Protein AF-A0A1I2SFX5-F1 (afdb_monomer_lite)

Sequence (104 aa):
MSELAAFIAEHGALGAALLEHCNGALDEARKAIEDRHLGSYASLADYVQEVTEDSTAIPETLRHYIDWQAMARDAAINGDLFTVQTAWDAVHVFAGQRNPRPTA

Foldseek 3Di:
DDPLVVQCVVPPLLSVQLCVVVVNPNVVSVCFVPPWWPAWFQDLLVVQVVVCVVPDDDDPVCPVVDDSVVVSVVCVVVQQKDWGDSDNGTITITGGPDDPDPDD

Secondary structure (DSSP, 8-state):
--HHHHHHHHHHHHHHHHHHHTTT-HHHHHHHHHHHEEEEES-HHHHHHHHHHHHS---TTTGGG--HHHHHHHHHHTTSEEEEEEETTEEEEEE-SPPPPPP-

pLDDT: mean 92.85, std 12.31, range [41.31, 98.5]

Structure (mmCIF, N/CA/C/O backbone):
data_AF-A0A1I2SFX5-F1
#
_entry.id   AF-A0A1I2SFX5-F1
#
loop_
_atom_site.group_PDB
_atom_site.id
_atom_site.type_symbol
_atom_site.label_atom_id
_atom_site.label_alt_id
_atom_site.label_comp_id
_atom_site.label_asym_id
_atom_site.label_entity_id
_atom_site.label_seq_id
_atom_site.pdbx_PDB_ins_code
_atom_site.Cartn_x
_atom_site.Cartn_y
_atom_site.Cartn_z
_atom_site.occupancy
_atom_site.B_iso_or_equiv
_atom_site.auth_seq_id
_atom_site.auth_comp_id
_atom_site.auth_asym_id
_atom_site.auth_atom_id
_atom_site.pdbx_PDB_model_num
ATOM 1 N N . MET A 1 1 ? -21.173 1.948 20.508 1.00 66.81 1 MET A N 1
ATOM 2 C CA . MET A 1 1 ? -19.887 1.403 20.023 1.00 66.81 1 MET A CA 1
ATOM 3 C C . MET A 1 1 ? -19.037 2.592 19.607 1.00 66.81 1 MET A C 1
ATOM 5 O O . MET A 1 1 ? -19.597 3.485 18.989 1.00 66.81 1 MET A O 1
ATOM 9 N N . SER A 1 2 ? -17.773 2.675 20.031 1.00 93.12 2 SER A N 1
ATOM 10 C CA . SER A 1 2 ? -16.887 3.788 19.636 1.00 93.12 2 SER A CA 1
ATOM 11 C C . SER A 1 2 ? -16.561 3.710 18.140 1.00 93.12 2 SER A C 1
ATOM 13 O O . SER A 1 2 ? -16.544 2.610 17.589 1.00 93.12 2 SER A O 1
ATOM 15 N N . GLU A 1 3 ? -16.268 4.842 17.502 1.00 94.88 3 GLU A N 1
ATOM 16 C CA . GLU A 1 3 ? -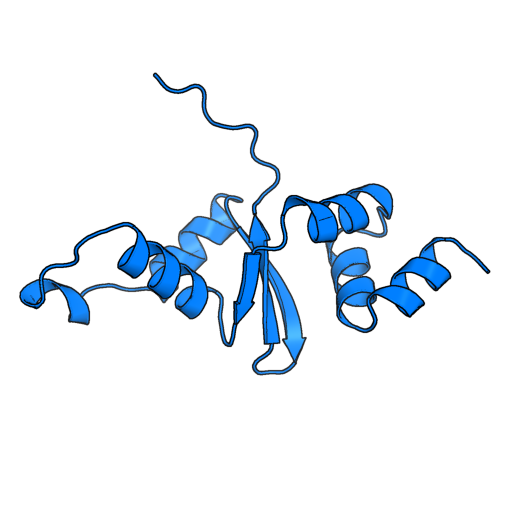15.860 4.903 16.090 1.00 94.88 3 GLU A CA 1
ATOM 17 C C . GLU A 1 3 ? -14.588 4.086 15.825 1.00 94.88 3 GLU A C 1
ATOM 19 O O . GLU A 1 3 ? -14.508 3.381 14.825 1.00 94.88 3 GLU A O 1
ATOM 24 N N . LEU A 1 4 ? -13.645 4.069 16.775 1.00 93.44 4 LEU A N 1
ATOM 25 C CA . LEU A 1 4 ? -12.459 3.205 16.717 1.00 93.44 4 LEU A CA 1
ATOM 26 C C . LEU A 1 4 ? -12.832 1.716 16.688 1.00 93.44 4 LEU A C 1
ATOM 28 O O . LEU A 1 4 ? -12.272 0.941 15.919 1.00 93.44 4 LEU A O 1
ATOM 32 N N . ALA A 1 5 ? -13.798 1.309 17.517 1.00 94.00 5 ALA A N 1
ATOM 33 C CA . ALA A 1 5 ? -14.242 -0.082 17.572 1.00 94.00 5 ALA A CA 1
ATOM 34 C C . ALA A 1 5 ? -15.001 -0.483 16.299 1.00 94.00 5 ALA A C 1
ATOM 36 O O . ALA A 1 5 ? -14.851 -1.610 15.840 1.00 94.00 5 ALA A O 1
ATOM 37 N N . ALA A 1 6 ? -15.781 0.436 15.720 1.00 96.38 6 ALA A N 1
ATOM 38 C CA . ALA A 1 6 ? -16.442 0.220 14.437 1.00 96.38 6 ALA A CA 1
ATOM 39 C C . ALA A 1 6 ? -15.420 0.044 13.303 1.00 96.38 6 ALA A C 1
ATOM 41 O O . ALA A 1 6 ? -15.521 -0.916 12.550 1.00 96.38 6 ALA A O 1
ATOM 42 N N . PHE A 1 7 ? -14.392 0.895 13.251 1.00 96.62 7 PHE A N 1
ATOM 43 C CA . PHE A 1 7 ? -13.325 0.813 12.251 1.00 96.62 7 PHE A CA 1
ATOM 44 C C . PHE A 1 7 ? -12.537 -0.503 12.327 1.00 96.62 7 PHE A C 1
ATOM 46 O O . PHE A 1 7 ? -12.291 -1.147 11.310 1.00 96.62 7 PHE A O 1
ATOM 53 N N . ILE A 1 8 ? -12.182 -0.951 13.536 1.00 96.50 8 ILE A N 1
ATOM 54 C CA . ILE A 1 8 ? -11.510 -2.247 13.725 1.00 96.50 8 ILE A CA 1
ATOM 55 C C . ILE A 1 8 ? -12.446 -3.407 13.362 1.00 96.50 8 ILE A C 1
ATOM 57 O O . ILE A 1 8 ? -11.998 -4.392 12.784 1.00 96.50 8 ILE A O 1
ATOM 61 N N . ALA A 1 9 ? -13.741 -3.314 13.675 1.00 96.94 9 ALA A N 1
ATOM 62 C CA . ALA A 1 9 ? -14.707 -4.344 13.298 1.00 96.94 9 ALA A CA 1
ATOM 63 C C . ALA A 1 9 ? -14.893 -4.441 11.772 1.00 96.94 9 ALA A C 1
ATOM 65 O O . ALA A 1 9 ? -15.080 -5.540 11.258 1.00 96.94 9 ALA A O 1
ATOM 66 N N . GLU A 1 10 ? -14.820 -3.314 11.062 1.00 96.94 10 GLU A N 1
ATOM 67 C CA . GLU A 1 10 ? -14.949 -3.238 9.604 1.00 96.94 10 GLU A CA 1
ATOM 68 C C . GLU A 1 10 ? -13.696 -3.741 8.872 1.00 96.94 10 GLU A C 1
ATOM 70 O O . GLU A 1 10 ? -13.803 -4.541 7.945 1.00 96.94 10 GLU A O 1
ATOM 75 N N . HIS A 1 11 ? -12.505 -3.318 9.305 1.00 96.31 11 HIS A N 1
ATOM 76 C CA . HIS A 1 11 ? -11.246 -3.596 8.599 1.00 96.31 11 HIS A CA 1
ATOM 77 C C . HIS A 1 11 ? -10.379 -4.683 9.255 1.00 96.31 11 HIS A C 1
ATOM 79 O O . HIS A 1 11 ? -9.283 -4.987 8.779 1.00 96.31 11 HIS A O 1
ATOM 85 N N . GLY A 1 12 ? -10.838 -5.275 10.358 1.00 96.19 12 GLY A N 1
ATOM 86 C CA . GLY A 1 12 ? -10.162 -6.367 11.053 1.00 96.19 12 GLY A CA 1
ATOM 87 C C . GLY A 1 12 ? -8.730 -6.030 11.486 1.00 96.19 12 GLY A C 1
ATOM 88 O O . GLY A 1 12 ? -8.442 -4.942 11.990 1.00 96.19 12 GLY A O 1
ATOM 89 N N . ALA A 1 13 ? -7.819 -6.987 11.281 1.00 96.12 13 ALA A N 1
ATOM 90 C CA . ALA A 1 13 ? -6.405 -6.855 11.641 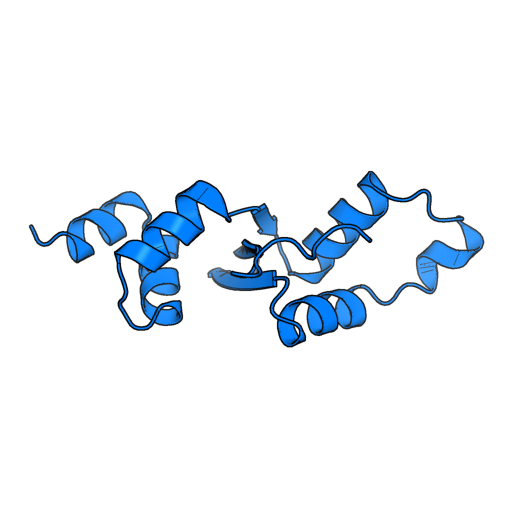1.00 96.12 13 ALA A CA 1
ATOM 91 C C . ALA A 1 13 ? -5.715 -5.685 10.924 1.00 96.12 13 ALA A C 1
ATOM 93 O O . ALA A 1 13 ? -4.883 -5.010 11.529 1.00 96.12 13 ALA A O 1
ATOM 94 N N . LEU A 1 14 ? -6.101 -5.407 9.673 1.00 97.25 14 LEU A N 1
ATOM 95 C CA . LEU A 1 14 ? -5.580 -4.264 8.930 1.00 97.25 14 LEU A CA 1
ATOM 96 C C . LEU A 1 14 ? -5.954 -2.955 9.624 1.00 97.25 14 LEU A C 1
ATOM 98 O O . LEU A 1 14 ? -5.082 -2.126 9.855 1.00 97.25 14 LEU A O 1
ATOM 102 N N . GLY A 1 15 ? -7.221 -2.797 10.018 1.00 97.12 15 GLY A N 1
ATOM 103 C CA . GLY A 1 15 ? -7.686 -1.600 10.722 1.00 97.12 15 GLY A CA 1
ATOM 104 C C . GLY A 1 15 ? -6.935 -1.352 12.032 1.00 97.12 15 GLY A C 1
ATOM 105 O O . GLY A 1 15 ? -6.516 -0.228 12.305 1.00 97.12 15 GLY A O 1
ATOM 106 N N . ALA A 1 16 ? -6.714 -2.403 12.826 1.00 96.50 16 ALA A N 1
ATOM 107 C CA . ALA A 1 16 ? -5.957 -2.296 14.073 1.00 96.50 16 ALA A CA 1
ATOM 108 C C . ALA A 1 16 ? -4.496 -1.876 13.835 1.00 96.50 16 ALA A C 1
ATOM 110 O O . ALA A 1 16 ? -4.017 -0.930 14.460 1.00 96.50 16 ALA A O 1
ATOM 111 N N . ALA A 1 17 ? -3.811 -2.536 12.900 1.00 96.94 17 ALA A N 1
ATOM 112 C CA . ALA A 1 17 ? -2.406 -2.269 12.615 1.00 96.94 17 ALA A CA 1
ATOM 113 C C . ALA A 1 17 ? -2.191 -0.891 11.957 1.00 96.94 17 ALA A C 1
ATOM 115 O O . ALA A 1 17 ? -1.192 -0.216 12.208 1.00 96.94 17 ALA A O 1
ATOM 116 N N . LEU A 1 18 ? -3.159 -0.414 11.172 1.00 96.44 18 LEU A N 1
ATOM 117 C CA . LEU A 1 18 ? -3.123 0.934 10.613 1.00 96.44 18 LEU A CA 1
ATOM 118 C C . LEU A 1 18 ? -3.335 2.013 11.677 1.00 96.44 18 LEU A C 1
ATOM 120 O O . LEU A 1 18 ? -2.668 3.043 11.646 1.00 96.44 18 LEU A O 1
ATOM 124 N N . LEU A 1 19 ? -4.245 1.790 12.631 1.00 96.62 19 LEU A N 1
ATOM 125 C CA . LEU A 1 19 ? -4.431 2.708 13.755 1.00 96.62 19 LEU A CA 1
ATOM 126 C C . LEU A 1 19 ? -3.162 2.810 14.601 1.00 96.62 19 LEU A C 1
ATOM 128 O O . LEU A 1 19 ? -2.809 3.911 15.016 1.00 96.62 19 LEU A O 1
ATOM 132 N N . GLU A 1 20 ? -2.466 1.695 14.823 1.00 95.88 20 GLU A N 1
ATOM 133 C CA . GLU A 1 20 ? -1.154 1.695 15.473 1.00 95.88 20 GLU A CA 1
ATOM 134 C C . GLU A 1 20 ? -0.147 2.546 14.683 1.00 95.88 20 GLU A C 1
ATOM 136 O O . GLU A 1 20 ? 0.460 3.456 15.247 1.00 95.88 20 GLU A O 1
ATOM 141 N N . HIS A 1 21 ? -0.053 2.342 13.364 1.00 94.81 21 HIS A N 1
ATOM 142 C CA . HIS A 1 21 ? 0.811 3.137 12.484 1.00 94.81 21 HIS A CA 1
ATOM 143 C C . HIS A 1 21 ? 0.477 4.641 12.513 1.00 94.81 21 HIS A C 1
ATOM 145 O O . HIS A 1 21 ? 1.367 5.491 12.541 1.00 94.81 21 HIS A O 1
ATOM 151 N N . CYS A 1 22 ? -0.810 4.989 12.544 1.00 94.31 22 CYS A N 1
ATOM 152 C CA . CYS A 1 22 ? -1.299 6.366 12.566 1.00 94.31 22 CYS A CA 1
ATOM 153 C C . CYS A 1 22 ? -1.356 6.981 13.977 1.00 94.31 22 CYS A C 1
ATOM 155 O O . CYS A 1 22 ? -1.967 8.036 14.147 1.00 94.31 22 CYS A O 1
ATOM 157 N N . ASN A 1 23 ? -0.755 6.357 14.998 1.00 95.06 23 ASN A N 1
ATOM 158 C CA . ASN A 1 23 ? -0.802 6.818 16.395 1.00 95.06 23 ASN A CA 1
ATOM 159 C C . ASN A 1 23 ? -2.238 7.080 16.905 1.00 95.06 23 ASN A C 1
ATOM 161 O O . ASN A 1 23 ? -2.491 8.025 17.651 1.00 95.06 23 ASN A O 1
ATOM 165 N N . GLY A 1 24 ? -3.199 6.266 16.466 1.00 93.62 24 GLY A N 1
ATOM 166 C CA . GLY A 1 24 ? -4.613 6.371 16.827 1.00 93.62 24 GLY A CA 1
ATOM 167 C C . GLY A 1 24 ? -5.411 7.439 16.069 1.00 93.62 24 GLY A C 1
ATOM 168 O O . GLY A 1 24 ? -6.590 7.625 16.371 1.00 93.62 24 GLY A O 1
ATOM 169 N N . ALA A 1 25 ? -4.821 8.129 15.086 1.00 96.19 25 ALA A N 1
ATOM 170 C CA . ALA A 1 25 ? -5.524 9.113 14.263 1.00 96.19 25 ALA A CA 1
ATOM 171 C C . ALA A 1 25 ? -6.497 8.427 13.283 1.00 96.19 25 ALA A C 1
ATOM 173 O O . ALA A 1 25 ? -6.127 8.069 12.165 1.00 96.19 25 ALA A O 1
ATOM 174 N N . LEU A 1 26 ? -7.752 8.250 13.714 1.00 96.50 26 LEU A N 1
ATOM 175 C CA . LEU A 1 26 ? -8.785 7.523 12.967 1.00 96.50 26 LEU A CA 1
ATOM 176 C C . LEU A 1 26 ? -9.041 8.093 11.564 1.00 96.50 26 LEU A C 1
ATOM 178 O O . LEU A 1 26 ? -9.147 7.323 10.613 1.00 96.50 26 LEU A O 1
ATOM 182 N N . ASP A 1 27 ? -9.107 9.417 11.423 1.00 95.94 27 ASP A N 1
ATOM 183 C CA . ASP A 1 27 ? -9.344 10.055 10.121 1.00 95.94 27 ASP A CA 1
ATOM 184 C C . ASP A 1 27 ? -8.209 9.770 9.130 1.00 95.94 27 ASP A C 1
ATOM 186 O O . ASP A 1 27 ? -8.450 9.510 7.954 1.00 95.94 27 ASP A O 1
ATOM 190 N N . GLU A 1 28 ? -6.962 9.769 9.604 1.00 95.38 28 GLU A N 1
ATOM 191 C CA . GLU A 1 28 ? -5.802 9.465 8.763 1.00 95.38 28 GLU A CA 1
ATOM 192 C C . GLU A 1 28 ? -5.727 7.983 8.400 1.00 95.38 28 GLU A C 1
ATOM 194 O O . GLU A 1 28 ? -5.392 7.650 7.261 1.00 95.38 28 GLU A O 1
ATOM 199 N N . ALA A 1 29 ? -6.102 7.099 9.329 1.00 96.75 29 ALA A N 1
ATOM 200 C CA . ALA A 1 29 ? -6.210 5.673 9.056 1.00 96.75 29 ALA A CA 1
ATOM 201 C C . ALA A 1 29 ? -7.299 5.384 8.005 1.00 96.75 29 ALA A C 1
ATOM 203 O O . ALA A 1 29 ? -7.092 4.595 7.084 1.00 96.75 29 ALA A O 1
ATOM 204 N N . ARG A 1 30 ? -8.437 6.081 8.082 1.00 96.44 30 ARG A N 1
ATOM 205 C CA . ARG A 1 30 ? -9.518 5.948 7.101 1.00 96.44 30 ARG A CA 1
ATOM 206 C C . ARG A 1 30 ? -9.079 6.388 5.704 1.00 96.44 30 ARG A C 1
ATOM 208 O O . ARG A 1 30 ? -9.154 5.592 4.773 1.00 96.44 30 ARG A O 1
ATOM 215 N N . LYS A 1 31 ? -8.502 7.588 5.581 1.00 95.94 31 LYS A N 1
ATOM 216 C CA . LYS A 1 31 ? -7.942 8.082 4.308 1.00 95.94 31 LYS A CA 1
ATOM 217 C C . LYS A 1 31 ? -6.868 7.157 3.740 1.00 95.94 31 LYS A C 1
ATOM 219 O O . LYS A 1 31 ? -6.721 7.041 2.530 1.00 95.94 31 LYS A O 1
ATOM 224 N N . ALA A 1 32 ? -6.063 6.526 4.595 1.00 96.19 32 ALA A N 1
ATOM 225 C CA . ALA A 1 32 ? -5.054 5.582 4.134 1.00 96.19 32 ALA A CA 1
ATOM 226 C C . ALA A 1 32 ? -5.686 4.355 3.454 1.00 96.19 32 ALA A C 1
ATOM 228 O O . ALA A 1 32 ? -5.242 3.992 2.369 1.00 96.19 32 ALA A O 1
ATOM 229 N N . ILE A 1 33 ? -6.727 3.754 4.042 1.00 96.00 33 ILE A N 1
ATOM 230 C CA . ILE A 1 33 ? -7.435 2.614 3.431 1.00 96.00 33 ILE A CA 1
ATOM 231 C C . ILE A 1 33 ? -8.188 3.027 2.168 1.00 96.00 33 ILE A C 1
ATOM 233 O O . ILE A 1 33 ? -8.108 2.320 1.168 1.00 96.00 33 ILE A O 1
ATOM 237 N N . GLU A 1 34 ? -8.909 4.146 2.212 1.00 95.38 34 GLU A N 1
ATOM 238 C CA . GLU A 1 34 ? -9.808 4.562 1.130 1.00 95.38 34 GLU A CA 1
ATOM 239 C C . GLU A 1 34 ? -9.050 5.082 -0.097 1.00 95.38 34 GLU A C 1
ATOM 241 O O . GLU A 1 34 ? -9.333 4.662 -1.217 1.00 95.38 34 GLU A O 1
ATOM 246 N N . ASP A 1 35 ? -8.059 5.954 0.109 1.00 95.31 35 ASP A N 1
ATOM 247 C CA . ASP A 1 35 ? -7.445 6.710 -0.989 1.00 95.31 35 ASP A CA 1
ATOM 248 C C . ASP A 1 35 ? -6.051 6.210 -1.370 1.00 95.31 35 ASP A C 1
ATOM 250 O O . ASP A 1 35 ? -5.531 6.551 -2.434 1.00 95.31 35 ASP A O 1
ATOM 254 N N . ARG A 1 36 ? -5.386 5.472 -0.474 1.00 96.50 36 ARG A N 1
ATOM 255 C CA . ARG A 1 36 ? -3.944 5.210 -0.588 1.00 96.50 36 ARG A CA 1
ATOM 256 C C . ARG A 1 36 ? -3.567 3.745 -0.507 1.00 96.50 36 ARG A C 1
ATOM 258 O O . ARG A 1 36 ? -2.381 3.464 -0.619 1.00 96.50 36 ARG A O 1
ATOM 265 N N . HIS A 1 37 ? -4.510 2.825 -0.329 1.00 97.62 37 HIS A N 1
ATOM 266 C CA . HIS A 1 37 ? -4.209 1.398 -0.310 1.00 97.62 37 HIS A CA 1
ATOM 267 C C . HIS A 1 37 ? -3.952 0.889 -1.731 1.00 97.62 37 HIS A C 1
ATOM 269 O O . HIS A 1 37 ? -4.812 0.988 -2.602 1.00 97.62 37 HIS A O 1
ATOM 275 N N . LEU A 1 38 ? -2.757 0.348 -1.956 1.00 97.81 38 LEU A N 1
ATOM 276 C CA . LEU A 1 38 ? -2.280 -0.092 -3.271 1.00 97.81 38 LEU A CA 1
ATOM 277 C C . LEU A 1 38 ? -2.371 -1.612 -3.450 1.00 97.81 38 LEU A C 1
ATOM 279 O O . LEU A 1 38 ? -2.200 -2.102 -4.557 1.00 97.81 38 LEU A O 1
ATOM 283 N N . GLY A 1 39 ? -2.664 -2.353 -2.379 1.00 97.38 39 GLY A N 1
ATOM 284 C CA . GLY A 1 39 ? -2.843 -3.802 -2.412 1.00 97.38 39 GLY A CA 1
ATOM 285 C C . GLY A 1 39 ? -2.126 -4.521 -1.273 1.00 97.38 39 GLY A C 1
ATOM 286 O O . GLY A 1 39 ? -1.517 -3.902 -0.397 1.00 97.38 39 GLY A O 1
ATOM 287 N N . SER A 1 40 ? -2.215 -5.851 -1.293 1.00 97.94 40 SER A N 1
ATOM 288 C CA . SER A 1 40 ? -1.549 -6.747 -0.347 1.00 97.94 40 SER A CA 1
ATOM 289 C C . SER A 1 40 ? -0.603 -7.671 -1.105 1.00 97.94 40 SER A C 1
ATOM 291 O O . SER A 1 40 ? -1.005 -8.295 -2.085 1.00 97.94 40 SER A O 1
ATOM 293 N N . TYR A 1 41 ? 0.643 -7.729 -0.648 1.00 98.38 41 TYR A N 1
ATOM 294 C CA . TYR A 1 41 ? 1.755 -8.407 -1.309 1.00 98.38 41 TYR A CA 1
ATOM 295 C C . TYR A 1 41 ? 2.554 -9.228 -0.293 1.00 98.38 41 TYR A C 1
ATOM 297 O O . TYR A 1 41 ? 2.467 -8.983 0.910 1.00 98.38 41 TYR A O 1
ATOM 305 N N . ALA A 1 42 ? 3.388 -10.159 -0.760 1.00 98.19 42 ALA A N 1
ATOM 306 C CA . ALA A 1 42 ? 4.299 -10.885 0.128 1.00 98.19 42 ALA A CA 1
ATOM 307 C C . ALA A 1 42 ? 5.403 -9.970 0.697 1.00 98.19 42 ALA A C 1
ATOM 309 O O . ALA A 1 42 ? 5.881 -10.183 1.812 1.00 98.19 42 ALA A O 1
ATOM 310 N N . SER A 1 43 ? 5.782 -8.918 -0.034 1.00 98.12 43 SER A N 1
ATOM 311 C CA . SER A 1 43 ? 6.718 -7.886 0.407 1.00 98.12 43 SER A CA 1
ATOM 312 C C . SER A 1 43 ? 6.523 -6.568 -0.354 1.00 98.12 43 SER A C 1
ATOM 314 O O . SER A 1 43 ? 5.918 -6.526 -1.424 1.00 98.12 43 SER A O 1
ATOM 316 N N . LEU A 1 44 ? 7.094 -5.473 0.163 1.00 98.31 44 LEU A N 1
ATOM 317 C CA . LEU A 1 44 ? 7.128 -4.195 -0.560 1.00 98.31 44 LEU A CA 1
ATOM 318 C C . LEU A 1 44 ? 7.917 -4.291 -1.878 1.00 98.31 44 LEU A C 1
ATOM 320 O O . LEU A 1 44 ? 7.609 -3.581 -2.830 1.00 98.31 44 LEU A O 1
ATOM 324 N N . ALA A 1 45 ? 8.928 -5.161 -1.935 1.00 98.38 45 ALA A N 1
ATOM 325 C CA . ALA A 1 45 ? 9.706 -5.383 -3.148 1.00 98.38 45 ALA A CA 1
ATOM 326 C C . ALA A 1 45 ? 8.869 -6.031 -4.254 1.00 98.38 45 ALA A C 1
ATOM 328 O O . ALA A 1 45 ? 9.039 -5.653 -5.408 1.00 98.38 45 ALA A O 1
ATOM 329 N N . ASP A 1 46 ? 7.936 -6.922 -3.906 1.00 98.50 46 ASP A N 1
ATOM 330 C CA . ASP A 1 46 ? 7.026 -7.529 -4.885 1.00 98.50 46 ASP A CA 1
ATOM 331 C C . ASP A 1 46 ? 6.109 -6.470 -5.512 1.00 98.50 46 ASP A C 1
ATOM 333 O O . ASP A 1 46 ? 5.987 -6.415 -6.732 1.00 98.50 46 ASP A O 1
ATOM 337 N N . TYR A 1 47 ? 5.549 -5.560 -4.702 1.00 98.38 47 TYR A N 1
ATOM 338 C CA . TYR A 1 47 ? 4.787 -4.412 -5.215 1.00 98.38 47 TYR A CA 1
ATOM 339 C C . TYR A 1 47 ? 5.635 -3.519 -6.132 1.00 98.38 47 TYR A C 1
ATOM 341 O O . TYR A 1 47 ? 5.201 -3.136 -7.217 1.00 98.38 47 TYR A O 1
ATOM 349 N N . VAL A 1 48 ? 6.854 -3.173 -5.703 1.00 98.25 48 VAL A N 1
ATOM 350 C CA . VAL A 1 48 ? 7.748 -2.306 -6.486 1.00 98.25 48 VAL A CA 1
ATOM 351 C C . VAL A 1 48 ? 8.150 -2.963 -7.803 1.00 98.25 48 VAL A C 1
ATOM 353 O O . VAL A 1 48 ? 8.226 -2.274 -8.820 1.00 98.25 48 VAL A O 1
ATOM 356 N N . GLN A 1 49 ? 8.394 -4.272 -7.802 1.00 97.94 49 GLN A N 1
ATOM 357 C CA . GLN A 1 49 ? 8.662 -5.022 -9.019 1.00 97.94 49 GLN A CA 1
ATOM 358 C C . GLN A 1 49 ? 7.456 -4.972 -9.960 1.00 97.94 49 GLN A C 1
ATOM 360 O O . GLN A 1 49 ? 7.626 -4.547 -11.100 1.00 97.94 49 GLN A O 1
ATOM 365 N N . GLU A 1 50 ? 6.261 -5.329 -9.476 1.00 97.88 50 GLU A N 1
ATOM 366 C CA . GLU A 1 50 ? 5.023 -5.340 -10.268 1.00 97.88 50 GLU A CA 1
ATOM 367 C C . GLU A 1 50 ? 4.785 -3.986 -10.949 1.00 97.88 50 GLU A C 1
ATOM 369 O O . GLU A 1 50 ? 4.730 -3.907 -12.175 1.00 97.88 50 GLU A O 1
ATOM 374 N N . VAL A 1 51 ? 4.766 -2.887 -10.185 1.00 97.25 51 VAL A N 1
ATOM 375 C CA . VAL A 1 51 ? 4.515 -1.554 -10.760 1.00 97.25 51 VAL A CA 1
ATOM 376 C C . VAL A 1 51 ? 5.625 -1.101 -11.713 1.00 97.25 51 VAL A C 1
ATOM 378 O O . VAL A 1 51 ? 5.366 -0.368 -12.671 1.00 97.25 51 VAL A O 1
ATOM 381 N N . THR A 1 52 ? 6.874 -1.513 -11.482 1.00 96.56 52 THR A N 1
ATOM 382 C CA . THR A 1 52 ? 7.983 -1.165 -12.382 1.00 96.56 52 THR A CA 1
ATOM 383 C C . THR A 1 52 ? 7.878 -1.936 -13.692 1.00 96.56 52 THR A C 1
ATOM 385 O O . THR A 1 52 ? 8.045 -1.339 -14.753 1.00 96.56 52 THR A O 1
ATOM 388 N N . GLU A 1 53 ? 7.580 -3.233 -13.635 1.00 96.19 53 GLU A N 1
ATOM 389 C CA . GLU A 1 53 ? 7.394 -4.080 -14.815 1.00 96.19 53 GLU A CA 1
ATOM 390 C C . GLU A 1 53 ? 6.169 -3.655 -15.639 1.00 96.19 53 GLU A C 1
ATOM 392 O O . GLU A 1 53 ? 6.236 -3.661 -16.869 1.00 96.19 53 GLU A O 1
ATOM 397 N N . ASP A 1 54 ? 5.102 -3.192 -14.983 1.00 96.75 54 ASP A N 1
ATOM 398 C CA . ASP A 1 54 ? 3.903 -2.674 -15.648 1.00 96.75 54 ASP A CA 1
ATOM 399 C C . ASP A 1 54 ? 4.117 -1.298 -16.297 1.00 96.75 54 ASP A C 1
ATOM 401 O O . ASP A 1 54 ? 3.519 -0.983 -17.330 1.00 96.75 54 ASP A O 1
ATOM 405 N N . SER A 1 55 ? 4.964 -0.450 -15.707 1.00 95.06 55 SER A N 1
ATOM 406 C CA . SER A 1 55 ? 5.166 0.933 -16.167 1.00 95.06 55 SER A CA 1
ATOM 407 C C . SER A 1 55 ? 6.378 1.126 -17.079 1.00 95.06 55 SER A C 1
ATOM 409 O O . SER A 1 55 ? 6.447 2.120 -17.806 1.00 95.06 55 SER A O 1
ATOM 411 N N . THR A 1 56 ? 7.346 0.207 -17.047 1.00 95.50 56 THR A N 1
ATOM 412 C CA . THR A 1 56 ? 8.644 0.359 -17.710 1.00 95.50 56 THR A CA 1
ATOM 413 C C . THR A 1 56 ? 9.060 -0.925 -18.419 1.00 95.50 56 THR A C 1
ATOM 415 O O . THR A 1 56 ? 9.186 -1.987 -17.819 1.00 95.50 56 THR A O 1
ATOM 418 N N . ALA A 1 57 ? 9.386 -0.819 -19.710 1.00 96.56 57 ALA A N 1
ATOM 419 C CA . ALA A 1 57 ? 9.970 -1.929 -20.455 1.00 96.56 57 ALA A CA 1
ATOM 420 C C . ALA A 1 57 ? 11.423 -2.179 -20.008 1.00 96.56 57 ALA A C 1
ATOM 422 O O . ALA A 1 57 ? 12.336 -1.437 -20.376 1.00 96.56 57 ALA A O 1
ATOM 423 N N . ILE A 1 58 ? 11.639 -3.237 -19.225 1.00 96.00 58 ILE A N 1
ATOM 424 C CA . ILE A 1 58 ? 12.962 -3.638 -18.730 1.00 96.00 58 ILE A CA 1
ATOM 425 C C . ILE A 1 58 ? 13.657 -4.533 -19.768 1.00 96.00 58 ILE A C 1
ATOM 427 O O . ILE A 1 58 ? 13.138 -5.608 -20.084 1.00 96.00 58 ILE A O 1
ATOM 431 N N . PRO A 1 59 ? 14.848 -4.159 -20.276 1.00 96.88 59 PRO A N 1
ATOM 432 C CA . PRO A 1 59 ? 15.638 -5.038 -21.133 1.00 96.88 59 PRO A CA 1
ATOM 433 C C . PRO A 1 59 ? 15.985 -6.354 -20.426 1.00 96.88 59 PRO A C 1
ATOM 435 O O . PRO A 1 59 ? 16.441 -6.341 -19.282 1.00 96.88 59 PRO A O 1
ATOM 438 N N . GLU A 1 60 ? 15.853 -7.491 -21.118 1.00 94.94 60 GLU A N 1
ATOM 439 C CA . GLU A 1 60 ? 16.145 -8.818 -20.541 1.00 94.94 60 GLU A CA 1
ATOM 440 C C . GLU A 1 60 ? 17.563 -8.912 -19.961 1.00 94.94 60 GLU A C 1
ATOM 442 O O . GLU A 1 60 ? 17.772 -9.520 -18.913 1.00 94.94 60 GLU A O 1
ATOM 447 N N . THR A 1 61 ? 18.528 -8.241 -20.593 1.00 96.56 61 THR A N 1
ATOM 448 C CA . THR A 1 61 ? 19.928 -8.191 -20.150 1.00 96.56 61 THR A CA 1
ATOM 449 C C . THR A 1 61 ? 20.128 -7.491 -18.807 1.00 96.56 61 THR A C 1
ATOM 451 O O . THR A 1 61 ? 21.161 -7.695 -18.175 1.00 96.56 61 THR A O 1
ATOM 454 N N . LEU A 1 62 ? 19.165 -6.678 -18.361 1.00 95.75 62 LEU A N 1
ATOM 455 C CA . LEU A 1 62 ? 19.221 -5.941 -17.098 1.00 95.75 62 LEU A CA 1
ATOM 456 C C . LEU A 1 62 ? 18.346 -6.555 -16.001 1.00 95.75 62 LEU A C 1
ATOM 458 O O . LEU A 1 62 ? 18.558 -6.238 -14.836 1.00 95.75 62 LEU A O 1
ATOM 462 N N . ARG A 1 63 ? 17.409 -7.456 -16.332 1.00 93.62 63 ARG A N 1
ATOM 463 C CA . ARG A 1 63 ? 16.387 -7.959 -15.393 1.00 93.62 63 ARG A CA 1
ATOM 464 C C . ARG A 1 63 ? 16.976 -8.535 -14.100 1.00 93.62 63 ARG A C 1
ATOM 466 O O . ARG A 1 63 ? 16.462 -8.268 -13.023 1.00 93.62 63 ARG A O 1
ATOM 473 N N . HIS A 1 64 ? 18.073 -9.285 -14.193 1.00 93.56 64 HIS A N 1
ATOM 474 C CA . HIS A 1 64 ? 18.721 -9.911 -13.031 1.00 93.56 64 HIS A CA 1
ATOM 475 C C . HIS A 1 64 ? 19.681 -8.990 -12.262 1.00 93.56 64 HIS A C 1
ATOM 477 O O . HIS A 1 64 ? 20.268 -9.419 -11.273 1.00 93.56 64 HIS A O 1
ATOM 483 N N . TYR A 1 65 ? 19.858 -7.745 -12.711 1.00 96.62 65 TYR A N 1
ATOM 484 C CA . TYR A 1 65 ? 20.696 -6.742 -12.050 1.00 96.62 65 TYR A CA 1
ATOM 485 C C . TYR A 1 65 ? 19.888 -5.740 -11.220 1.00 96.62 65 TYR A C 1
ATOM 487 O O . TYR A 1 65 ? 20.479 -4.867 -10.585 1.00 96.62 65 TYR A O 1
ATOM 495 N N . ILE A 1 66 ? 18.557 -5.835 -11.231 1.00 97.81 66 ILE A N 1
ATOM 496 C CA . ILE A 1 66 ? 17.695 -4.917 -10.492 1.00 97.81 66 ILE A CA 1
ATOM 497 C C . ILE A 1 66 ? 17.557 -5.398 -9.049 1.00 97.81 66 ILE A C 1
ATOM 499 O O . ILE A 1 66 ? 17.155 -6.532 -8.791 1.00 97.81 66 ILE A O 1
ATOM 503 N N . ASP A 1 67 ? 17.878 -4.513 -8.110 1.00 98.25 67 ASP A N 1
ATOM 504 C CA . ASP A 1 67 ? 17.697 -4.747 -6.681 1.00 98.25 67 ASP A CA 1
ATOM 505 C C . ASP A 1 67 ? 16.360 -4.151 -6.214 1.00 98.25 67 ASP A C 1
ATOM 507 O O . ASP A 1 67 ? 16.265 -2.989 -5.803 1.00 98.25 67 ASP A O 1
ATOM 511 N N . TRP A 1 68 ? 15.308 -4.968 -6.286 1.00 98.06 68 TRP A N 1
ATOM 512 C CA . TRP A 1 68 ? 13.954 -4.587 -5.876 1.00 98.06 68 TRP A CA 1
ATOM 513 C C . TRP A 1 68 ? 13.852 -4.240 -4.388 1.00 98.06 68 TRP A C 1
ATOM 515 O O . TRP A 1 68 ? 13.070 -3.368 -4.010 1.00 98.06 68 TRP A O 1
ATOM 525 N N . GLN A 1 69 ? 14.668 -4.873 -3.540 1.00 98.38 69 GLN A N 1
ATOM 526 C CA . GLN A 1 69 ? 14.696 -4.593 -2.102 1.00 98.38 69 GLN A CA 1
ATOM 527 C C . GLN A 1 69 ? 15.276 -3.204 -1.832 1.00 98.38 69 GLN A C 1
ATOM 529 O O . GLN A 1 69 ? 14.728 -2.447 -1.027 1.00 98.38 69 GLN A O 1
ATOM 534 N N . ALA A 1 70 ? 16.349 -2.833 -2.535 1.00 98.31 70 ALA A N 1
ATOM 535 C CA . ALA A 1 70 ? 16.912 -1.493 -2.447 1.00 98.31 70 ALA A CA 1
ATOM 536 C C . ALA A 1 70 ? 15.915 -0.423 -2.920 1.00 98.31 70 ALA A C 1
ATOM 538 O O . ALA A 1 70 ? 15.761 0.594 -2.242 1.00 98.31 70 ALA A O 1
ATOM 539 N N . MET A 1 71 ? 15.197 -0.667 -4.023 1.00 97.88 71 MET A N 1
ATOM 540 C CA . MET A 1 71 ? 14.163 0.249 -4.529 1.00 97.88 71 MET A CA 1
ATOM 541 C C . MET A 1 71 ? 12.991 0.404 -3.550 1.00 97.88 71 MET A C 1
ATOM 543 O O . MET A 1 71 ? 12.587 1.523 -3.241 1.00 97.88 71 MET A O 1
ATOM 547 N N . ALA A 1 72 ? 12.478 -0.703 -3.006 1.00 98.12 72 ALA A N 1
ATOM 548 C CA . ALA A 1 72 ? 11.434 -0.697 -1.981 1.00 98.12 72 ALA A CA 1
ATOM 549 C C . ALA A 1 72 ? 11.851 0.079 -0.729 1.00 98.12 72 ALA A C 1
ATOM 551 O O . ALA A 1 72 ? 11.097 0.913 -0.222 1.00 98.12 72 ALA A O 1
ATOM 552 N N . ARG A 1 73 ? 13.076 -0.154 -0.250 1.00 97.94 73 ARG A N 1
ATOM 553 C CA . ARG A 1 73 ? 13.638 0.575 0.887 1.00 97.94 73 ARG A CA 1
ATOM 554 C C . ARG A 1 73 ? 13.744 2.073 0.600 1.00 97.94 73 ARG A C 1
ATOM 556 O O . ARG A 1 73 ? 13.431 2.865 1.484 1.00 97.94 73 ARG A O 1
ATOM 563 N N . ASP A 1 74 ? 14.194 2.459 -0.591 1.00 97.69 74 ASP A N 1
ATOM 564 C CA . ASP A 1 74 ? 14.297 3.868 -0.982 1.00 97.69 74 ASP A CA 1
ATOM 565 C C . ASP A 1 74 ? 12.920 4.547 -1.002 1.00 97.69 74 ASP A C 1
ATOM 567 O O . ASP A 1 74 ? 12.736 5.583 -0.363 1.00 97.69 74 ASP A O 1
ATOM 571 N N . ALA A 1 75 ? 11.919 3.908 -1.615 1.00 96.06 75 ALA A N 1
ATOM 572 C CA . ALA A 1 75 ? 10.545 4.408 -1.634 1.00 96.06 75 ALA A CA 1
ATOM 573 C C . ALA A 1 75 ? 9.958 4.575 -0.220 1.00 96.06 75 ALA A C 1
ATOM 575 O O . ALA A 1 75 ? 9.284 5.570 0.058 1.00 96.06 75 ALA A O 1
ATOM 576 N N . ALA A 1 76 ? 10.251 3.644 0.695 1.00 96.31 76 ALA A N 1
ATOM 577 C CA . ALA A 1 76 ? 9.824 3.742 2.089 1.00 96.31 76 ALA A CA 1
ATOM 578 C C . ALA A 1 76 ? 10.532 4.875 2.852 1.00 96.31 76 ALA A C 1
ATOM 580 O O . ALA A 1 76 ? 9.887 5.656 3.548 1.00 96.31 76 ALA A O 1
ATOM 581 N N . ILE A 1 77 ? 11.855 5.003 2.703 1.00 95.50 77 ILE A N 1
ATOM 582 C CA . ILE A 1 77 ? 12.652 6.050 3.369 1.00 95.50 77 ILE A CA 1
ATOM 583 C C . ILE A 1 77 ? 12.257 7.444 2.886 1.00 95.50 77 ILE A C 1
ATOM 585 O O . ILE A 1 77 ? 12.172 8.373 3.688 1.00 95.50 77 ILE A O 1
ATOM 589 N N . ASN A 1 78 ? 11.986 7.586 1.590 1.00 94.44 78 ASN A N 1
ATOM 590 C CA . ASN A 1 78 ? 11.556 8.848 0.99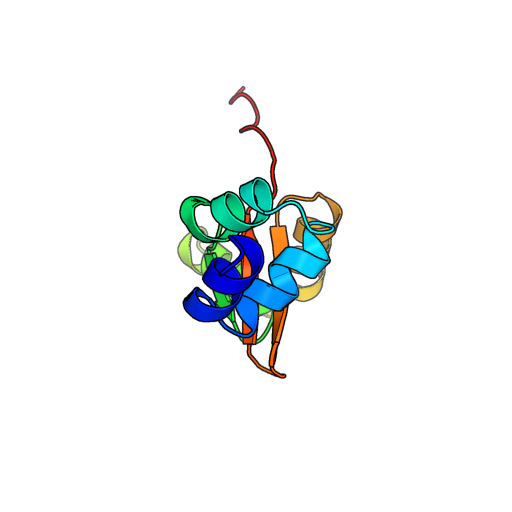8 1.00 94.44 78 ASN A CA 1
ATOM 591 C C . ASN A 1 78 ? 10.101 9.201 1.346 1.00 94.44 78 ASN A C 1
ATOM 593 O O . ASN A 1 78 ? 9.643 10.299 1.027 1.00 94.44 78 ASN A O 1
ATOM 597 N N . GLY A 1 79 ? 9.381 8.293 2.016 1.00 94.38 79 GLY A N 1
ATOM 598 C CA . GLY A 1 79 ? 7.979 8.467 2.371 1.00 94.38 79 GLY A CA 1
ATOM 599 C C . GLY A 1 79 ? 7.052 8.435 1.159 1.00 94.38 79 GLY A C 1
ATOM 600 O O . GLY A 1 79 ? 5.957 8.985 1.232 1.00 94.38 79 GLY A O 1
ATOM 601 N N . ASP A 1 80 ? 7.484 7.827 0.052 1.00 96.06 80 ASP A N 1
ATOM 602 C CA . ASP A 1 80 ? 6.653 7.609 -1.135 1.00 96.06 80 ASP A CA 1
ATOM 603 C C . ASP A 1 80 ? 5.702 6.432 -0.925 1.00 96.06 80 ASP A C 1
ATOM 605 O O . ASP A 1 80 ? 4.577 6.451 -1.425 1.00 96.06 80 ASP A O 1
ATOM 609 N N . LEU A 1 81 ? 6.134 5.446 -0.137 1.00 97.50 81 LEU A N 1
ATOM 610 C CA . LEU A 1 81 ? 5.349 4.285 0.258 1.00 97.50 81 LEU A CA 1
ATOM 611 C C . LEU A 1 81 ? 5.488 4.036 1.760 1.00 97.50 81 LEU A C 1
ATOM 613 O O . LEU A 1 81 ? 6.505 4.359 2.369 1.00 97.50 81 LEU A O 1
ATOM 617 N N . PHE A 1 82 ? 4.489 3.402 2.357 1.00 97.44 82 PHE A N 1
ATOM 618 C CA . PHE A 1 82 ? 4.631 2.752 3.657 1.00 97.44 82 PHE A CA 1
ATOM 619 C C . PHE A 1 82 ? 3.891 1.418 3.651 1.00 97.44 82 PHE A C 1
ATOM 621 O O . PHE A 1 82 ? 3.106 1.133 2.744 1.00 97.44 82 PHE A O 1
ATOM 628 N N . THR A 1 83 ? 4.165 0.583 4.652 1.00 97.94 83 THR A N 1
ATOM 629 C CA . THR A 1 83 ? 3.534 -0.732 4.759 1.00 97.94 83 THR A CA 1
ATOM 630 C C . THR A 1 83 ? 3.009 -1.018 6.151 1.00 97.94 83 THR A C 1
ATOM 632 O O . THR A 1 83 ? 3.521 -0.502 7.145 1.00 97.94 83 THR A O 1
ATOM 635 N N . VAL A 1 84 ? 1.988 -1.869 6.199 1.00 97.75 84 VAL A N 1
ATOM 636 C CA . VAL A 1 84 ? 1.471 -2.478 7.422 1.00 97.75 84 VAL A CA 1
ATOM 637 C C . VAL A 1 84 ? 1.347 -3.981 7.201 1.00 97.75 84 VAL A C 1
ATOM 639 O O . VAL A 1 84 ? 0.760 -4.425 6.216 1.00 97.75 84 VAL A O 1
ATOM 642 N N . GLN A 1 85 ? 1.915 -4.771 8.109 1.00 97.25 85 GLN A N 1
ATOM 643 C CA . GLN A 1 85 ? 1.940 -6.227 8.006 1.00 97.25 85 GLN A CA 1
ATOM 644 C C . GLN A 1 85 ? 0.843 -6.851 8.878 1.00 97.25 85 GLN A C 1
ATOM 646 O O . GLN A 1 85 ? 0.772 -6.575 10.074 1.00 97.25 85 GLN A O 1
ATOM 651 N N . THR A 1 86 ? 0.001 -7.703 8.288 1.00 97.00 86 THR A N 1
ATOM 652 C CA . THR A 1 86 ? -1.094 -8.410 8.989 1.00 97.00 86 THR A CA 1
ATOM 653 C C . THR A 1 86 ? -0.858 -9.919 9.097 1.00 97.00 86 THR A C 1
ATOM 655 O O . THR A 1 86 ? -1.446 -10.571 9.961 1.00 97.00 86 THR A O 1
ATOM 658 N N . ALA A 1 87 ? 0.036 -10.471 8.272 1.00 94.31 87 ALA A N 1
ATOM 659 C CA . ALA A 1 87 ? 0.527 -11.848 8.332 1.00 94.31 87 ALA A CA 1
ATOM 660 C C . ALA A 1 87 ? 1.941 -11.944 7.731 1.00 94.31 87 ALA A C 1
ATOM 662 O O . ALA A 1 87 ? 2.475 -10.962 7.217 1.00 94.31 87 ALA A O 1
ATOM 663 N N . TRP A 1 88 ? 2.562 -13.126 7.784 1.00 91.19 88 TRP A N 1
ATOM 664 C CA . TRP A 1 88 ? 3.898 -13.358 7.216 1.00 91.19 88 TRP A CA 1
ATOM 665 C C . TRP A 1 88 ? 3.993 -12.986 5.724 1.00 91.19 88 TR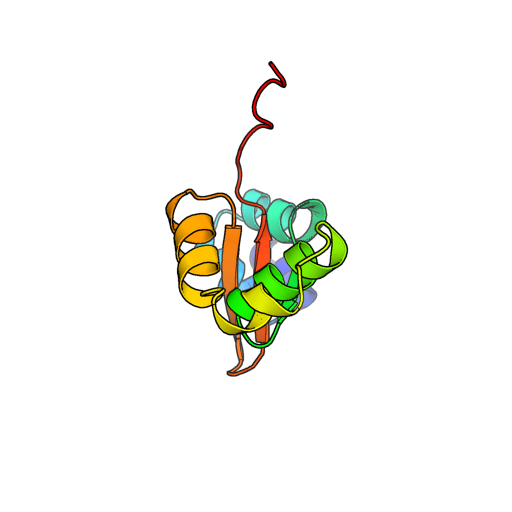P A C 1
ATOM 667 O O . TRP A 1 88 ? 4.993 -12.410 5.314 1.00 91.19 88 TRP A O 1
ATOM 677 N N . ASP A 1 89 ? 2.946 -13.266 4.949 1.00 92.31 89 ASP A N 1
ATOM 678 C CA . ASP A 1 89 ? 2.834 -13.052 3.501 1.00 92.31 89 ASP A CA 1
ATOM 679 C C . ASP A 1 89 ? 1.791 -11.984 3.122 1.00 92.31 89 ASP A C 1
ATOM 681 O O . ASP A 1 89 ? 1.388 -11.896 1.965 1.00 92.31 89 ASP A O 1
ATOM 685 N N . ALA A 1 90 ? 1.355 -11.172 4.092 1.00 96.88 90 ALA A N 1
ATOM 686 C CA . ALA A 1 90 ? 0.367 -10.116 3.887 1.00 96.88 90 ALA A CA 1
ATOM 687 C C . ALA A 1 90 ? 0.924 -8.761 4.342 1.00 96.88 90 ALA A C 1
ATOM 689 O O . ALA A 1 90 ? 0.710 -8.304 5.472 1.00 96.88 90 ALA A O 1
ATOM 690 N N . VAL A 1 91 ? 1.659 -8.123 3.433 1.00 98.25 91 VAL A N 1
ATOM 691 C CA . VAL A 1 91 ? 2.166 -6.755 3.536 1.00 98.25 91 VAL A CA 1
ATOM 692 C C . VAL A 1 91 ? 1.235 -5.846 2.745 1.00 98.25 91 VAL A C 1
ATOM 694 O O . VAL A 1 91 ? 1.209 -5.870 1.517 1.00 98.25 91 VAL A O 1
ATOM 697 N N . HIS A 1 92 ? 0.452 -5.038 3.452 1.00 98.38 92 HIS A N 1
ATOM 698 C CA . HIS A 1 92 ? -0.397 -4.027 2.836 1.00 98.38 92 HIS A CA 1
ATOM 699 C C . HIS A 1 92 ? 0.443 -2.812 2.477 1.00 98.38 92 HIS A C 1
ATOM 701 O O . HIS A 1 92 ? 1.117 -2.251 3.345 1.00 98.38 92 HIS A O 1
ATOM 707 N N . VAL A 1 93 ? 0.407 -2.418 1.208 1.00 98.50 93 VAL A N 1
ATOM 708 C CA . VAL A 1 93 ? 1.194 -1.307 0.674 1.00 98.50 93 VAL A CA 1
ATOM 709 C C . VAL A 1 93 ? 0.306 -0.086 0.520 1.00 98.50 93 VAL A C 1
ATOM 711 O O . VAL A 1 93 ? -0.818 -0.173 0.024 1.00 98.50 93 VAL A O 1
ATOM 714 N N . PHE A 1 94 ? 0.828 1.061 0.940 1.00 98.12 94 PHE A N 1
ATOM 715 C CA . PHE A 1 94 ? 0.128 2.329 0.879 1.00 98.12 94 PHE A CA 1
ATOM 716 C C . PHE A 1 94 ? 0.986 3.412 0.238 1.00 98.12 94 PHE A C 1
ATOM 718 O O . PHE A 1 94 ? 2.193 3.478 0.478 1.00 98.12 94 PHE A O 1
ATOM 725 N N . ALA A 1 95 ? 0.351 4.316 -0.506 1.00 97.19 95 ALA A N 1
ATOM 726 C CA . ALA A 1 95 ? 0.982 5.551 -0.945 1.00 97.19 95 ALA A CA 1
ATOM 727 C C . ALA A 1 95 ? 1.248 6.486 0.250 1.00 97.19 95 ALA A C 1
ATOM 729 O O . ALA A 1 95 ? 0.420 6.658 1.156 1.00 97.19 95 ALA A O 1
ATOM 730 N N . GLY A 1 96 ? 2.408 7.135 0.244 1.00 92.44 96 GLY A N 1
ATOM 731 C CA . GLY A 1 96 ? 2.764 8.163 1.213 1.00 92.44 96 GLY A CA 1
ATOM 732 C C . GLY A 1 96 ? 1.857 9.393 1.155 1.00 92.44 96 GLY A C 1
ATOM 733 O O . GLY A 1 96 ? 1.098 9.595 0.211 1.00 92.44 96 GLY A O 1
ATOM 734 N N . GLN A 1 97 ? 1.939 10.264 2.163 1.00 78.94 97 GLN A N 1
ATOM 735 C CA . 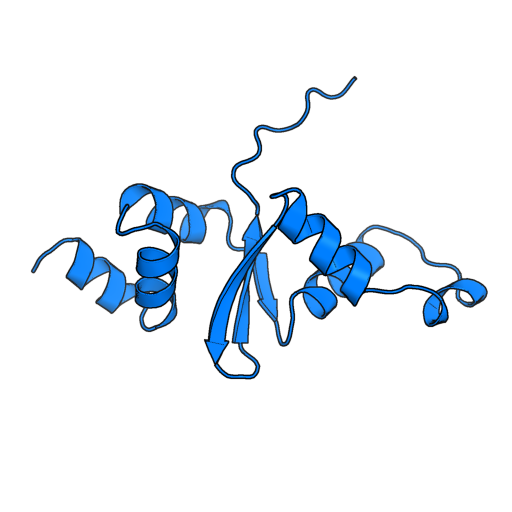GLN A 1 97 ? 1.141 11.503 2.228 1.00 78.94 97 GLN A CA 1
ATOM 736 C C . GLN A 1 97 ? 1.670 12.624 1.309 1.00 78.94 97 GLN A C 1
ATOM 738 O O . GLN A 1 97 ? 1.336 13.796 1.493 1.00 78.94 97 GLN A O 1
ATOM 743 N N . ARG A 1 98 ? 2.537 12.315 0.338 1.00 64.62 98 ARG A N 1
ATOM 744 C CA . ARG A 1 98 ? 3.203 13.350 -0.452 1.00 64.62 98 ARG A CA 1
ATOM 745 C C . ARG A 1 98 ? 2.196 14.045 -1.375 1.00 64.62 98 ARG A C 1
ATOM 747 O O . ARG A 1 98 ? 1.605 13.421 -2.250 1.00 64.62 98 ARG A O 1
ATOM 754 N N . ASN A 1 99 ? 2.068 15.362 -1.212 1.00 45.09 99 ASN A N 1
ATOM 755 C CA . ASN A 1 99 ? 1.472 16.259 -2.204 1.00 45.09 99 ASN A CA 1
ATOM 756 C C . ASN A 1 99 ? 2.158 15.977 -3.565 1.00 45.09 99 ASN A C 1
ATOM 758 O O . ASN A 1 99 ? 3.394 15.841 -3.569 1.00 45.09 99 ASN A O 1
ATOM 762 N N . PRO A 1 100 ? 1.438 15.838 -4.698 1.00 47.50 100 PRO A N 1
ATOM 763 C CA . PRO A 1 100 ? 2.077 15.627 -5.995 1.00 47.50 100 PRO A CA 1
ATOM 764 C C . PRO A 1 100 ? 3.176 16.676 -6.191 1.00 47.50 100 PRO A C 1
ATOM 766 O O . PRO A 1 100 ? 2.958 17.865 -5.944 1.00 47.50 100 PRO A O 1
ATOM 769 N N . ARG A 1 101 ? 4.388 16.239 -6.579 1.00 45.50 101 ARG A N 1
ATOM 770 C CA . ARG A 1 101 ? 5.426 17.202 -6.976 1.00 45.50 101 ARG A CA 1
ATOM 771 C C . ARG A 1 101 ? 4.808 18.053 -8.087 1.00 45.50 101 ARG A C 1
ATOM 773 O O . ARG A 1 101 ? 4.222 17.458 -8.995 1.00 45.50 101 ARG A O 1
ATOM 780 N N . PRO A 1 102 ? 4.923 19.391 -8.042 1.00 41.31 102 PRO A N 1
ATOM 781 C CA . PRO A 1 102 ? 4.557 20.193 -9.194 1.00 41.31 102 PRO A CA 1
ATOM 782 C C . PRO A 1 102 ? 5.350 19.647 -10.380 1.00 41.31 102 PRO A C 1
ATOM 784 O O . PRO A 1 102 ? 6.576 19.531 -10.313 1.00 41.31 102 PRO A O 1
ATOM 787 N N . THR A 1 103 ? 4.637 19.215 -11.416 1.00 52.88 103 THR A N 1
ATOM 788 C CA . THR A 1 103 ? 5.243 18.892 -12.704 1.00 52.88 103 THR A CA 1
ATOM 789 C C . THR A 1 103 ? 5.977 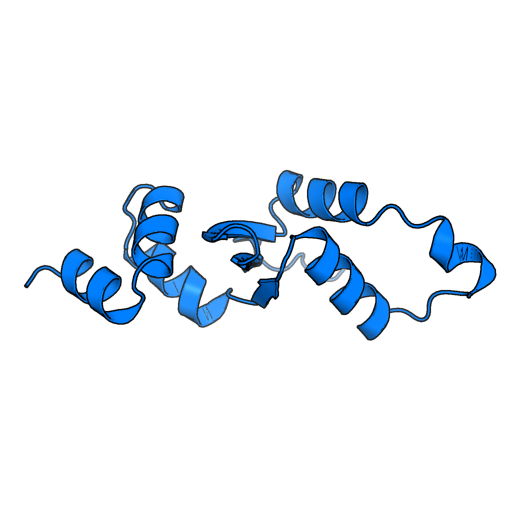20.145 -13.163 1.00 52.88 103 THR A C 1
ATOM 791 O O . THR A 1 103 ? 5.349 21.200 -13.284 1.00 52.88 103 THR A O 1
ATOM 794 N N . ALA A 1 104 ? 7.299 20.040 -13.304 1.00 50.44 104 ALA A N 1
ATOM 795 C CA . ALA A 1 104 ? 8.114 21.075 -13.929 1.00 50.44 104 ALA A CA 1
ATOM 796 C C . ALA A 1 104 ? 7.731 21.244 -15.405 1.00 50.44 104 ALA A C 1
ATOM 798 O O . ALA A 1 104 ? 7.305 20.233 -16.013 1.00 50.44 104 ALA A O 1
#

Radius of gyration: 15.78 Å; chains: 1; bounding box: 41×34×41 Å